Protein AF-A0A374W6K7-F1 (afdb_monomer_lite)

Sequence (90 aa):
MLGILLLAGCLGLGGCIHDDCEDCLKEGNVDIALTHYWHNKGNADNFAREINRVEFYIFDGEGLFYSRDLSPKTAFTNGYHYRLTLPGGD

Foldseek 3Di:
DDDDPPPPPPPDPDPDDPPPPPPDDQKDKDKDWDFDQPDDPPRDTCCLPPPQWDKDFDAAPVRHTDDIDTDPRDRADHRRIDMDIGGPHD

Structure (mmCIF, N/CA/C/O backbone):
data_AF-A0A374W6K7-F1
#
_entry.id   AF-A0A374W6K7-F1
#
loop_
_atom_site.group_PDB
_atom_site.id
_atom_site.type_symbol
_atom_site.label_atom_id
_atom_site.label_alt_id
_atom_site.label_comp_id
_atom_site.label_asym_id
_atom_site.label_entity_id
_atom_site.label_seq_id
_atom_site.pdbx_PDB_ins_code
_atom_site.Cartn_x
_atom_site.Cartn_y
_atom_site.Cartn_z
_atom_site.occupancy
_atom_site.B_iso_or_equiv
_atom_site.auth_seq_id
_atom_site.auth_comp_id
_atom_site.auth_asym_id
_atom_site.auth_atom_id
_atom_site.pdbx_PDB_model_num
ATOM 1 N N . MET A 1 1 ? 18.097 -40.211 41.424 1.00 35.94 1 MET A N 1
ATOM 2 C CA . MET A 1 1 ? 17.209 -40.727 40.362 1.00 35.94 1 MET A CA 1
ATOM 3 C C . MET A 1 1 ? 16.685 -39.512 39.612 1.00 35.94 1 MET A C 1
ATOM 5 O O . MET A 1 1 ? 16.070 -38.664 40.242 1.00 35.94 1 MET A O 1
ATOM 9 N N . LEU A 1 2 ? 17.090 -39.356 38.347 1.00 37.25 2 LEU A N 1
ATOM 10 C CA . LEU A 1 2 ? 16.761 -38.225 37.469 1.00 37.25 2 LEU A CA 1
ATOM 11 C C . LEU A 1 2 ? 15.237 -38.101 37.299 1.00 37.25 2 LEU A C 1
ATOM 13 O O . LEU A 1 2 ? 14.601 -39.055 36.859 1.00 37.25 2 LEU A O 1
ATOM 17 N N . GLY A 1 3 ? 14.671 -36.936 37.616 1.00 41.94 3 GLY A N 1
ATOM 18 C CA . GLY A 1 3 ? 13.303 -36.573 37.244 1.00 41.94 3 GLY A CA 1
ATOM 19 C C . GLY A 1 3 ? 13.324 -35.820 35.916 1.00 41.94 3 GLY A C 1
ATOM 20 O O . GLY A 1 3 ? 13.848 -34.712 35.847 1.00 41.94 3 GLY A O 1
ATOM 21 N N . ILE A 1 4 ? 12.807 -36.439 34.857 1.00 48.44 4 ILE A N 1
ATOM 22 C CA . ILE A 1 4 ? 12.694 -35.841 33.524 1.00 48.44 4 ILE A CA 1
ATOM 23 C C . ILE A 1 4 ? 11.507 -34.866 33.540 1.00 48.44 4 ILE A C 1
ATOM 25 O O . ILE A 1 4 ? 10.358 -35.291 33.626 1.00 48.44 4 ILE A O 1
ATOM 29 N N . LEU A 1 5 ? 11.784 -33.560 33.460 1.00 42.78 5 LEU A N 1
ATOM 30 C CA . LEU A 1 5 ? 10.791 -32.540 33.118 1.00 42.78 5 LEU A CA 1
ATOM 31 C C . LEU A 1 5 ? 10.460 -32.662 31.624 1.00 42.78 5 LEU A C 1
ATOM 33 O O . LEU A 1 5 ? 11.246 -32.260 30.768 1.00 42.78 5 LEU A O 1
ATOM 37 N N . LEU A 1 6 ? 9.289 -33.215 31.312 1.00 44.22 6 LEU A N 1
ATOM 38 C CA . LEU A 1 6 ? 8.671 -33.102 29.993 1.00 44.22 6 LEU A CA 1
ATOM 39 C C . LEU A 1 6 ? 8.100 -31.686 29.848 1.00 44.22 6 LEU A C 1
ATOM 41 O O . LEU A 1 6 ? 6.946 -31.424 30.177 1.00 44.22 6 LEU A O 1
ATOM 45 N N . LEU A 1 7 ? 8.933 -30.766 29.358 1.00 46.12 7 LEU A N 1
ATOM 46 C CA . LEU A 1 7 ? 8.481 -29.525 28.732 1.00 46.12 7 LEU A CA 1
ATOM 47 C C . LEU A 1 7 ? 7.756 -29.904 27.437 1.00 46.12 7 LEU A C 1
ATOM 49 O O . LEU A 1 7 ? 8.355 -29.977 26.365 1.00 46.12 7 LEU A O 1
ATOM 53 N N . ALA A 1 8 ? 6.461 -30.196 27.551 1.00 50.19 8 ALA A N 1
ATOM 54 C CA . ALA A 1 8 ? 5.566 -30.189 26.409 1.00 50.19 8 ALA A CA 1
ATOM 55 C C . ALA A 1 8 ? 5.476 -28.736 25.927 1.00 50.19 8 ALA A C 1
ATOM 57 O O . ALA A 1 8 ? 4.723 -27.925 26.461 1.00 50.19 8 ALA A O 1
ATOM 58 N N . GLY A 1 9 ? 6.330 -28.392 24.964 1.00 39.53 9 GLY A N 1
ATOM 59 C CA . GLY A 1 9 ? 6.230 -27.148 24.228 1.00 39.53 9 GLY A CA 1
ATOM 60 C C . GLY A 1 9 ? 4.882 -27.107 23.525 1.00 39.53 9 GLY A C 1
ATOM 61 O O . GLY A 1 9 ? 4.677 -27.815 22.540 1.00 39.53 9 GLY A O 1
ATOM 62 N N . CYS A 1 10 ? 3.980 -26.261 24.018 1.00 40.12 10 CYS A N 1
ATOM 63 C CA . CYS A 1 10 ? 2.818 -25.805 23.269 1.00 40.12 10 CYS A CA 1
ATOM 64 C C . CYS A 1 10 ? 3.296 -24.894 22.130 1.00 40.12 10 CYS A C 1
ATOM 66 O O . CYS A 1 10 ? 3.092 -23.686 22.140 1.00 40.12 10 CYS A O 1
ATOM 68 N N . LEU A 1 11 ? 3.922 -25.494 21.116 1.00 41.53 11 LEU A N 1
ATOM 69 C CA . LEU A 1 11 ? 3.879 -25.006 19.739 1.00 41.53 11 LEU A CA 1
ATOM 70 C C . LEU A 1 11 ? 2.478 -25.327 19.196 1.00 41.53 11 LEU A C 1
ATOM 72 O O . LEU A 1 11 ? 2.302 -26.160 18.312 1.00 41.53 11 LEU A O 1
ATOM 76 N N . GLY A 1 12 ? 1.462 -24.743 19.826 1.00 36.66 12 GLY A N 1
ATOM 77 C CA . GLY A 1 12 ? 0.072 -24.845 19.419 1.00 36.66 12 GLY A CA 1
ATOM 78 C C . GLY A 1 12 ? -0.324 -23.517 18.809 1.00 36.66 12 GLY A C 1
ATOM 79 O O . GLY A 1 12 ? -0.198 -22.487 19.461 1.00 36.66 12 GLY A O 1
ATOM 80 N N . LEU A 1 13 ? -0.764 -23.550 17.556 1.00 43.09 13 LEU A N 1
ATOM 81 C CA . LEU A 1 13 ? -1.478 -22.467 16.891 1.00 43.09 13 LEU A CA 1
ATOM 82 C C . LEU A 1 13 ? -2.575 -21.940 17.832 1.00 43.09 13 LEU A C 1
ATOM 84 O O . LEU A 1 13 ? -3.618 -22.574 17.981 1.00 43.09 13 LEU A O 1
ATOM 88 N N . GLY A 1 14 ? -2.308 -20.829 18.517 1.00 41.88 14 GLY A N 1
ATOM 89 C CA . GLY A 1 14 ? -3.250 -20.200 19.432 1.00 41.88 14 GLY A CA 1
ATOM 90 C C . GLY A 1 14 ? -4.335 -19.489 18.641 1.00 41.88 14 GLY A C 1
ATOM 91 O O . GLY A 1 14 ? -4.233 -18.292 18.397 1.00 41.88 14 GLY A O 1
ATOM 92 N N . GLY A 1 15 ? -5.357 -20.230 18.216 1.00 48.47 15 GLY A N 1
ATOM 93 C CA . GLY A 1 15 ? -6.658 -19.636 17.942 1.00 48.47 15 GLY A CA 1
ATOM 94 C C . GLY A 1 15 ? -7.203 -19.111 19.264 1.00 48.47 15 GLY A C 1
ATOM 95 O O . GLY A 1 15 ? -7.481 -19.893 20.171 1.00 48.47 15 GLY A O 1
ATOM 96 N N . CYS A 1 16 ? -7.290 -17.794 19.398 1.00 54.22 16 CYS A N 1
ATOM 97 C CA . CYS A 1 16 ? -7.920 -17.152 20.538 1.00 54.22 16 CYS A CA 1
ATOM 98 C C . CYS A 1 16 ? -9.422 -17.470 20.526 1.00 54.22 16 CYS A C 1
ATOM 100 O O . CYS A 1 16 ? -10.143 -17.091 19.605 1.00 54.22 16 CYS A O 1
ATOM 102 N N . ILE A 1 17 ? -9.893 -18.199 21.539 1.00 55.41 17 ILE A N 1
ATOM 103 C CA . ILE A 1 17 ? -11.323 -18.397 21.776 1.00 55.41 17 ILE A CA 1
ATOM 104 C C . ILE A 1 17 ? -11.833 -17.141 22.489 1.00 55.41 17 ILE A C 1
ATOM 106 O O . ILE A 1 17 ? -11.249 -16.706 23.477 1.00 55.41 17 ILE A O 1
ATOM 110 N N . HIS A 1 18 ? -12.919 -16.582 21.960 1.00 53.09 18 HIS A N 1
ATOM 111 C CA . HIS A 1 18 ? -13.568 -15.314 22.320 1.00 53.09 18 HIS A CA 1
ATOM 112 C C . HIS A 1 18 ? -13.853 -15.098 23.826 1.00 53.09 18 HIS A C 1
ATOM 114 O O . HIS A 1 18 ? -14.073 -13.964 24.242 1.00 53.09 18 HIS A O 1
ATOM 120 N N . ASP A 1 19 ? -13.803 -16.145 24.653 1.00 48.00 19 ASP A N 1
ATOM 121 C CA . ASP A 1 19 ? -14.254 -16.101 26.049 1.00 48.00 19 ASP A CA 1
ATOM 122 C C . ASP A 1 19 ? -13.142 -15.815 27.085 1.00 48.00 19 ASP A C 1
ATOM 124 O O . ASP A 1 19 ? -13.470 -15.469 28.216 1.00 48.00 19 ASP A O 1
ATOM 128 N N . ASP A 1 20 ? -11.854 -15.852 26.707 1.00 47.81 20 ASP A N 1
ATOM 129 C CA . ASP A 1 20 ? -10.712 -15.446 27.559 1.00 47.81 20 ASP A CA 1
ATOM 130 C C . ASP A 1 20 ? -9.942 -14.278 26.901 1.00 47.81 20 ASP A C 1
ATOM 132 O O . ASP A 1 20 ? -8.841 -14.405 26.361 1.00 47.81 20 ASP A O 1
ATOM 136 N N . CYS A 1 21 ? -10.569 -13.099 26.901 1.00 49.16 21 CYS A N 1
ATOM 137 C CA . CYS A 1 21 ? -10.120 -11.888 26.198 1.00 49.16 21 CYS A CA 1
ATOM 138 C C . CYS A 1 21 ? -8.865 -11.178 26.773 1.00 49.16 21 CYS A C 1
ATOM 140 O O . CYS A 1 21 ? -8.558 -10.071 26.326 1.00 49.16 21 CYS A O 1
ATOM 142 N N . GLU A 1 22 ? -8.128 -11.743 27.738 1.00 53.47 22 GLU A N 1
ATOM 143 C CA . GLU A 1 22 ? -6.901 -11.094 28.250 1.00 53.47 22 GLU A CA 1
ATOM 144 C C . GLU A 1 22 ? -5.643 -11.406 27.416 1.00 53.47 22 GLU A C 1
ATOM 146 O O . GLU A 1 22 ? -4.774 -10.539 27.301 1.00 53.47 22 GLU A O 1
ATOM 151 N N . ASP A 1 23 ? -5.587 -12.566 26.747 1.00 52.34 23 ASP A N 1
ATOM 152 C CA . ASP A 1 23 ? -4.390 -13.055 26.031 1.00 52.34 23 ASP A CA 1
ATOM 153 C C . ASP A 1 23 ? -4.482 -12.974 24.492 1.00 52.34 23 ASP A C 1
ATOM 155 O O . ASP A 1 23 ? -3.593 -13.435 23.769 1.00 52.34 23 ASP A O 1
ATOM 159 N N . CYS A 1 24 ? -5.545 -12.374 23.949 1.00 60.91 24 CYS A N 1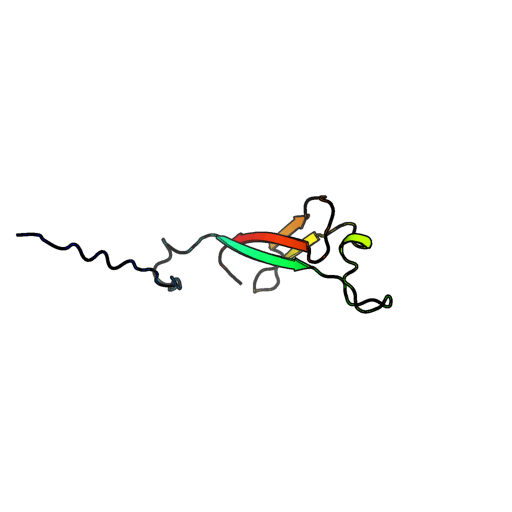
ATOM 160 C CA . CYS A 1 24 ? -5.667 -12.175 22.506 1.00 60.91 24 CYS A CA 1
ATOM 161 C C . CYS A 1 24 ? -4.676 -11.105 22.027 1.00 60.91 24 CYS A C 1
ATOM 163 O O . CYS A 1 24 ? -4.563 -10.034 22.631 1.00 60.91 24 CYS A O 1
ATOM 165 N N . LEU A 1 25 ? -3.977 -11.367 20.915 1.00 59.97 25 LEU A N 1
ATOM 166 C CA . LEU A 1 25 ? -3.151 -10.356 20.255 1.00 59.97 25 LEU A CA 1
ATOM 167 C C . LEU A 1 25 ? -4.019 -9.128 19.960 1.00 59.97 25 LEU A C 1
ATOM 169 O O . LEU A 1 25 ? -4.934 -9.184 19.142 1.00 59.97 25 LEU A O 1
ATOM 173 N N . LYS A 1 26 ? -3.732 -8.020 20.652 1.00 74.94 26 LYS A N 1
ATOM 174 C CA . LYS A 1 26 ? -4.463 -6.755 20.483 1.00 74.94 26 LYS A CA 1
ATOM 175 C C . LYS A 1 26 ? -4.277 -6.178 19.087 1.00 74.94 26 LYS A C 1
ATOM 177 O O . LYS A 1 26 ? -5.141 -5.439 18.631 1.00 74.94 26 LYS A O 1
ATOM 182 N N . GLU A 1 27 ? -3.172 -6.534 18.434 1.00 8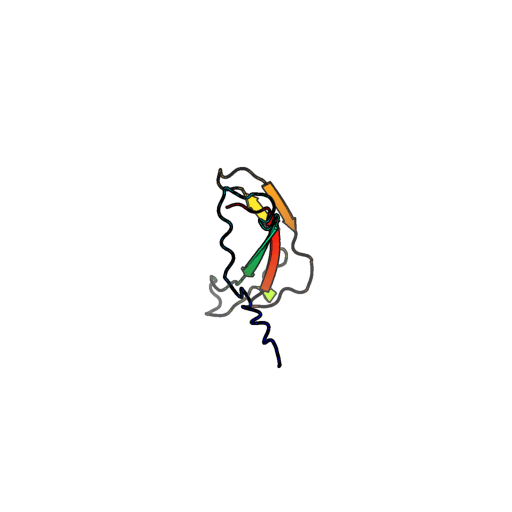4.81 27 GLU A N 1
ATOM 183 C CA . GLU A 1 27 ? -2.811 -6.118 17.087 1.00 84.81 27 GLU A CA 1
ATOM 184 C C . GLU A 1 27 ? -2.243 -7.296 16.281 1.00 84.81 27 GLU A C 1
ATOM 186 O O . GLU A 1 27 ? -1.548 -8.163 16.818 1.00 84.81 27 GLU A O 1
ATOM 191 N N . GLY A 1 28 ? -2.518 -7.305 14.980 1.00 86.25 28 GLY A N 1
ATOM 192 C CA . GLY A 1 28 ? -1.988 -8.233 13.990 1.00 86.25 28 GLY A CA 1
ATOM 193 C C . GLY A 1 28 ? -1.306 -7.495 12.839 1.00 86.25 28 GLY A C 1
ATOM 194 O O . GLY A 1 28 ? -1.531 -6.306 12.617 1.00 86.25 28 GLY A O 1
ATOM 195 N N . ASN A 1 29 ? -0.455 -8.208 12.099 1.00 90.44 29 ASN A N 1
ATOM 196 C CA . ASN A 1 29 ? 0.210 -7.666 10.917 1.00 90.44 29 ASN A CA 1
ATOM 197 C C . ASN A 1 29 ? -0.462 -8.173 9.643 1.00 90.44 29 ASN A C 1
ATOM 199 O O . ASN A 1 29 ? -0.608 -9.381 9.458 1.00 90.44 29 ASN A O 1
ATOM 203 N N . VAL A 1 30 ? -0.784 -7.253 8.740 1.00 90.75 30 VAL A N 1
ATOM 204 C CA . VAL A 1 30 ? -1.233 -7.544 7.380 1.00 90.75 30 VAL A CA 1
ATOM 205 C C . VAL A 1 30 ? -0.091 -7.208 6.428 1.00 90.75 30 VAL A C 1
ATOM 207 O O . VAL A 1 30 ? 0.279 -6.044 6.269 1.00 90.75 30 VAL A O 1
ATOM 210 N N . ASP A 1 31 ? 0.482 -8.239 5.807 1.00 92.81 31 ASP A N 1
ATOM 211 C CA . ASP A 1 31 ? 1.499 -8.093 4.767 1.00 92.81 31 ASP A CA 1
ATOM 212 C C . ASP A 1 31 ? 0.819 -8.000 3.392 1.00 92.81 31 ASP A C 1
ATOM 214 O O . ASP A 1 31 ? 0.255 -8.968 2.881 1.00 92.81 31 ASP A O 1
ATOM 218 N N . ILE A 1 32 ? 0.881 -6.820 2.781 1.00 93.88 32 ILE A N 1
ATOM 219 C CA . ILE A 1 32 ? 0.253 -6.500 1.499 1.00 93.88 32 ILE A CA 1
ATOM 220 C C . ILE A 1 32 ? 1.315 -6.528 0.406 1.00 93.88 32 ILE A C 1
ATOM 222 O O . ILE A 1 32 ? 2.292 -5.783 0.467 1.00 93.88 32 ILE A O 1
ATOM 226 N N . ALA A 1 33 ? 1.105 -7.354 -0.618 1.00 93.88 33 ALA A N 1
ATOM 227 C CA . ALA A 1 33 ? 1.914 -7.357 -1.831 1.00 93.88 33 ALA A CA 1
ATOM 228 C C . ALA A 1 33 ? 1.196 -6.581 -2.941 1.00 93.88 33 ALA A C 1
ATOM 230 O O . ALA A 1 33 ? 0.051 -6.886 -3.279 1.00 93.88 33 ALA A O 1
ATOM 231 N N . LEU A 1 34 ? 1.871 -5.598 -3.531 1.00 94.06 34 LEU A N 1
ATOM 232 C CA . LEU A 1 34 ? 1.356 -4.802 -4.638 1.00 94.06 34 LEU A CA 1
ATOM 233 C C . LEU A 1 34 ? 2.141 -5.095 -5.916 1.00 94.06 34 LEU A C 1
ATOM 235 O O . LEU A 1 34 ? 3.372 -5.128 -5.927 1.00 94.06 34 LEU A O 1
ATOM 239 N N . THR A 1 35 ? 1.403 -5.288 -7.007 1.00 95.31 35 THR A N 1
ATOM 240 C CA . THR A 1 35 ? 1.951 -5.492 -8.351 1.00 95.31 35 THR A CA 1
ATOM 241 C C . THR A 1 35 ? 1.123 -4.718 -9.370 1.00 95.31 35 THR A C 1
ATOM 243 O O . THR A 1 35 ? -0.054 -4.434 -9.144 1.00 95.31 35 THR A O 1
ATOM 246 N N . HIS A 1 36 ? 1.725 -4.376 -10.5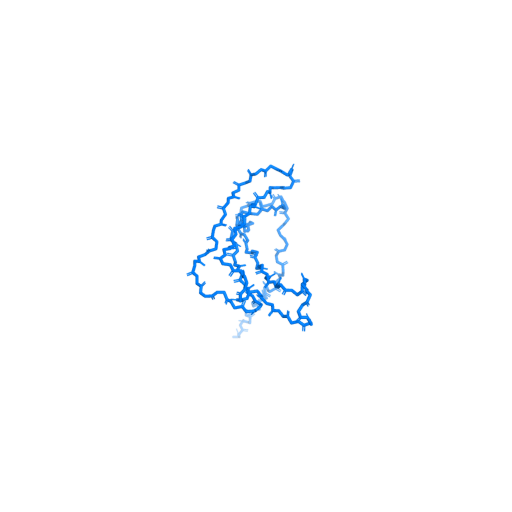04 1.00 95.19 36 HIS A N 1
ATOM 247 C CA . HIS A 1 36 ? 1.056 -3.703 -11.610 1.00 95.19 36 HIS A CA 1
ATOM 248 C C . HIS A 1 36 ? 1.323 -4.464 -12.913 1.00 95.19 36 HIS A C 1
ATOM 250 O O . HIS A 1 36 ? 2.183 -4.076 -13.699 1.00 95.19 36 HIS A O 1
ATOM 256 N N . TYR A 1 37 ? 0.582 -5.561 -13.115 1.00 95.81 37 TYR A N 1
ATOM 257 C CA . TYR A 1 37 ? 0.601 -6.381 -14.341 1.00 95.81 37 TYR A CA 1
ATOM 258 C C . TYR A 1 37 ? -0.528 -6.040 -15.322 1.00 95.81 37 TYR A C 1
ATOM 260 O O . TYR A 1 37 ? -0.468 -6.393 -16.499 1.00 95.81 37 TYR A O 1
ATOM 268 N N . TRP A 1 38 ? -1.593 -5.385 -14.849 1.00 94.38 38 TRP A N 1
ATOM 269 C CA . TRP A 1 38 ? -2.770 -5.096 -15.666 1.00 94.38 38 TRP A CA 1
ATOM 270 C C . TRP A 1 38 ? -2.583 -3.814 -16.484 1.00 94.38 38 TRP A C 1
ATOM 272 O O . TRP A 1 38 ? -3.113 -2.754 -16.162 1.00 94.38 38 TRP A O 1
ATOM 282 N N . HIS A 1 39 ? -1.798 -3.913 -17.553 1.00 93.12 39 HIS A N 1
ATOM 283 C CA . HIS A 1 39 ? -1.542 -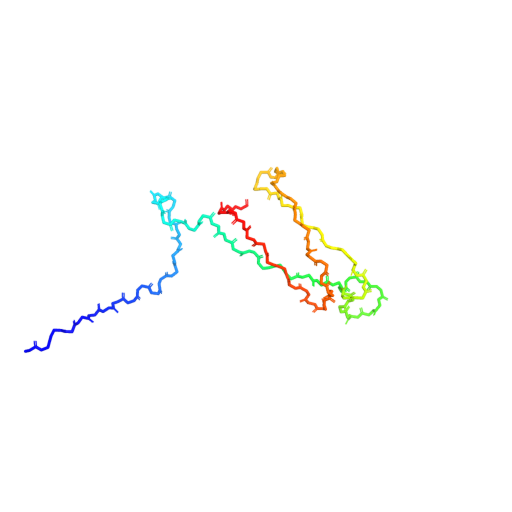2.827 -18.498 1.00 93.12 39 HIS A CA 1
ATOM 284 C C . HIS A 1 39 ? -1.236 -3.385 -19.901 1.00 93.12 39 HIS A C 1
ATOM 286 O O . HIS A 1 39 ? -1.085 -4.584 -20.114 1.00 93.12 39 HIS A O 1
ATOM 292 N N . ASN A 1 40 ? -1.094 -2.509 -20.896 1.00 94.31 40 ASN A N 1
ATOM 293 C CA . ASN A 1 40 ? -0.907 -2.879 -22.307 1.00 94.31 40 ASN A CA 1
ATOM 294 C C . ASN A 1 40 ? 0.569 -3.007 -22.753 1.00 94.31 40 ASN A C 1
ATOM 296 O O . ASN A 1 40 ? 0.873 -2.850 -23.932 1.00 94.31 40 ASN A O 1
ATOM 300 N N . LYS A 1 41 ? 1.499 -3.276 -21.827 1.00 92.50 41 LYS A N 1
ATOM 301 C CA . LYS A 1 41 ? 2.966 -3.255 -22.069 1.00 92.50 41 LYS A CA 1
ATOM 302 C C . LYS A 1 41 ? 3.606 -4.643 -21.940 1.00 92.50 41 LYS A C 1
ATOM 304 O O . LYS A 1 41 ? 4.769 -4.761 -21.566 1.00 92.50 41 LYS A O 1
ATOM 309 N N . GLY A 1 42 ? 2.830 -5.684 -22.238 1.00 93.06 42 GLY A N 1
ATOM 310 C CA . GLY A 1 42 ? 3.227 -7.083 -22.068 1.00 93.06 42 GLY A CA 1
ATOM 311 C C . GLY A 1 42 ? 2.999 -7.608 -20.648 1.00 93.06 42 GLY A C 1
ATOM 312 O O . GLY A 1 42 ? 2.424 -6.922 -19.810 1.00 93.06 42 GLY A O 1
ATOM 313 N N . ASN A 1 43 ? 3.447 -8.841 -20.399 1.00 94.31 43 ASN A N 1
ATOM 314 C CA . ASN A 1 43 ? 3.280 -9.537 -19.122 1.00 94.31 43 ASN A CA 1
ATOM 315 C C . ASN A 1 43 ? 4.477 -9.280 -18.189 1.00 94.31 43 ASN A C 1
ATOM 317 O O . ASN A 1 43 ? 5.365 -10.123 -18.068 1.00 94.31 43 ASN A O 1
ATOM 321 N N . ALA A 1 44 ? 4.542 -8.092 -17.593 1.00 94.25 44 ALA A N 1
ATOM 322 C CA . ALA A 1 44 ? 5.611 -7.709 -16.673 1.00 94.25 44 ALA A CA 1
ATOM 323 C C . ALA A 1 44 ? 5.066 -6.808 -15.566 1.00 94.25 44 ALA A C 1
ATOM 325 O O . ALA A 1 44 ? 4.198 -5.992 -15.832 1.00 94.25 44 ALA A O 1
ATOM 326 N N . ASP A 1 45 ? 5.614 -6.903 -14.355 1.00 95.00 45 ASP A N 1
ATOM 327 C CA . ASP A 1 45 ? 5.294 -5.948 -13.293 1.00 95.00 45 ASP A CA 1
ATOM 328 C C . ASP A 1 45 ? 5.923 -4.582 -13.608 1.00 95.00 45 ASP A C 1
ATOM 330 O O . ASP A 1 45 ? 7.148 -4.468 -13.731 1.00 95.00 45 ASP A O 1
ATOM 334 N N . ASN A 1 46 ? 5.101 -3.541 -13.735 1.00 94.62 46 ASN A N 1
ATOM 335 C CA . ASN A 1 46 ? 5.564 -2.162 -13.908 1.00 94.62 46 ASN A CA 1
ATOM 336 C C . ASN A 1 46 ? 5.356 -1.290 -12.662 1.00 94.62 46 ASN A C 1
ATOM 338 O O . ASN A 1 46 ? 5.442 -0.063 -12.762 1.00 94.62 46 ASN A O 1
ATOM 342 N N . PHE A 1 47 ? 5.116 -1.887 -11.490 1.00 94.00 47 PHE A N 1
ATOM 343 C CA . PHE A 1 47 ? 4.819 -1.146 -10.265 1.00 94.00 47 PHE A CA 1
ATOM 344 C C . PHE A 1 47 ? 5.919 -0.134 -9.920 1.00 94.00 47 PHE A C 1
ATOM 346 O O . PHE A 1 47 ? 5.641 1.057 -9.793 1.00 94.00 47 PHE A O 1
ATOM 353 N N . ALA A 1 48 ? 7.185 -0.565 -9.899 1.00 92.50 48 ALA A N 1
ATOM 354 C CA . ALA A 1 48 ? 8.331 0.294 -9.580 1.00 92.50 48 ALA A CA 1
ATOM 355 C C . ALA A 1 48 ? 8.518 1.491 -10.526 1.00 92.50 48 ALA A C 1
ATOM 357 O O . ALA A 1 48 ? 9.175 2.470 -10.178 1.00 92.50 48 ALA A O 1
ATOM 358 N N . ARG A 1 49 ? 8.012 1.387 -11.760 1.00 92.19 49 ARG A N 1
ATOM 359 C CA . ARG A 1 49 ? 8.259 2.367 -12.827 1.00 92.19 49 ARG A CA 1
ATOM 360 C C . ARG A 1 49 ? 7.154 3.401 -12.949 1.00 92.19 49 ARG A C 1
ATOM 362 O O . ARG A 1 49 ? 7.414 4.499 -13.431 1.00 92.19 49 ARG A O 1
ATOM 369 N N . GLU A 1 50 ? 5.930 3.029 -12.596 1.00 92.69 50 GLU A N 1
ATOM 370 C CA . GLU A 1 50 ? 4.737 3.821 -12.910 1.00 92.69 50 GLU A CA 1
ATOM 371 C C . GLU A 1 50 ? 4.010 4.321 -11.665 1.00 92.69 50 GLU A C 1
ATOM 373 O O . GLU A 1 50 ? 3.279 5.310 -11.737 1.00 92.69 50 GLU A O 1
ATOM 378 N N . ILE A 1 51 ? 4.235 3.685 -10.515 1.00 92.25 51 ILE A N 1
ATOM 379 C CA . ILE A 1 51 ? 3.612 4.081 -9.259 1.00 92.25 51 ILE A CA 1
ATOM 380 C C . ILE A 1 51 ? 4.526 5.049 -8.519 1.00 92.25 51 ILE A C 1
ATOM 382 O O . ILE A 1 51 ? 5.686 4.762 -8.240 1.00 92.25 51 ILE A O 1
ATOM 386 N N . ASN A 1 52 ? 3.976 6.214 -8.180 1.00 91.50 52 ASN A N 1
ATOM 387 C CA . ASN A 1 52 ? 4.702 7.286 -7.493 1.00 91.50 52 ASN A CA 1
ATOM 388 C C . ASN A 1 52 ? 4.208 7.525 -6.059 1.00 91.50 52 ASN A C 1
ATOM 390 O O . ASN A 1 52 ? 4.829 8.282 -5.310 1.00 91.50 52 ASN A O 1
ATOM 394 N N . ARG A 1 53 ? 3.076 6.918 -5.682 1.00 93.00 53 ARG A N 1
ATOM 395 C CA . ARG A 1 53 ? 2.435 7.053 -4.371 1.00 93.00 53 ARG A CA 1
ATOM 396 C C . ARG A 1 53 ? 1.503 5.871 -4.127 1.00 93.00 53 ARG A C 1
ATOM 398 O O . ARG A 1 53 ? 0.793 5.465 -5.042 1.00 93.00 53 ARG A O 1
ATOM 405 N N . VAL A 1 54 ? 1.484 5.386 -2.889 1.00 93.94 54 VAL A N 1
ATOM 406 C CA . VAL A 1 54 ? 0.551 4.364 -2.408 1.00 93.94 54 VAL A CA 1
ATOM 407 C C . VAL A 1 54 ? -0.070 4.872 -1.115 1.00 93.94 54 VAL A C 1
ATOM 409 O O . VAL A 1 54 ? 0.650 5.264 -0.197 1.00 93.94 54 VAL A O 1
ATOM 412 N N . GLU A 1 55 ? -1.396 4.878 -1.060 1.00 95.50 55 GLU A N 1
ATOM 413 C CA . GLU A 1 55 ? -2.168 5.196 0.138 1.00 95.50 55 GLU A CA 1
ATOM 414 C C . GLU A 1 55 ? -3.122 4.055 0.432 1.00 95.50 55 GLU A C 1
ATOM 416 O O . GLU A 1 55 ? -3.849 3.603 -0.454 1.00 95.50 55 GLU A O 1
ATOM 421 N N . PHE A 1 56 ? -3.116 3.614 1.680 1.00 95.25 56 PHE A N 1
ATOM 422 C CA . PHE A 1 56 ? -4.027 2.608 2.185 1.00 95.25 56 PHE A CA 1
ATOM 423 C C . PHE A 1 56 ? -5.145 3.310 2.946 1.00 95.25 56 PHE A C 1
ATOM 425 O O . PHE A 1 56 ? -4.891 4.131 3.828 1.00 95.25 56 PHE A O 1
ATOM 432 N N . TYR A 1 57 ? -6.383 2.990 2.589 1.00 96.69 57 TYR A N 1
ATOM 433 C CA . TYR A 1 57 ? -7.576 3.388 3.324 1.00 96.69 57 TYR A CA 1
ATOM 434 C C . TYR A 1 57 ? -8.153 2.123 3.940 1.00 96.69 57 TYR A C 1
ATOM 436 O O . TYR A 1 57 ? -8.497 1.190 3.216 1.00 96.69 57 TYR A O 1
ATOM 444 N N . ILE A 1 58 ? -8.192 2.087 5.264 1.00 95.88 58 ILE A N 1
ATOM 445 C CA . ILE A 1 58 ? -8.613 0.933 6.042 1.00 95.88 58 ILE A CA 1
ATOM 446 C C . ILE A 1 58 ? -10.049 1.178 6.490 1.00 95.88 58 ILE A C 1
ATOM 448 O O . ILE A 1 58 ? -10.374 2.256 6.997 1.00 95.88 58 ILE A O 1
ATOM 452 N N . PHE A 1 59 ? -10.888 0.172 6.284 1.00 95.44 59 PHE A N 1
ATOM 453 C CA . PHE A 1 59 ? -12.280 0.136 6.707 1.00 95.44 59 PHE A CA 1
ATOM 454 C C . PHE A 1 59 ? -12.469 -1.085 7.600 1.00 95.44 59 PHE A C 1
ATOM 456 O O . PHE A 1 59 ? -11.773 -2.078 7.398 1.00 95.44 59 PHE A O 1
ATOM 463 N N . ASP A 1 60 ? -13.361 -0.994 8.577 1.00 93.75 60 ASP A N 1
ATOM 464 C CA . ASP A 1 60 ? -13.731 -2.141 9.408 1.00 93.75 60 ASP A CA 1
ATOM 465 C C . ASP A 1 60 ? -14.718 -3.079 8.688 1.00 93.75 60 ASP A C 1
ATOM 467 O O . ASP A 1 60 ? -15.194 -2.787 7.584 1.00 93.75 60 ASP A O 1
ATOM 471 N N . GLY A 1 61 ? -15.056 -4.202 9.327 1.00 89.94 61 GLY A N 1
ATOM 472 C CA . GLY A 1 61 ? -16.042 -5.162 8.832 1.00 89.94 61 GLY A CA 1
ATOM 473 C C . GLY A 1 61 ? -17.458 -4.611 8.596 1.00 89.94 61 GLY A C 1
ATOM 474 O O . GLY A 1 61 ? -18.240 -5.248 7.889 1.00 89.94 61 GLY A O 1
ATOM 475 N N . GLU A 1 62 ? -17.804 -3.428 9.118 1.00 95.88 62 GLU A N 1
ATOM 476 C CA . GLU A 1 62 ? -19.066 -2.732 8.815 1.00 95.88 62 GLU A CA 1
ATOM 477 C C . GLU A 1 62 ? -18.934 -1.763 7.623 1.00 95.88 62 GLU A C 1
ATOM 479 O O . GLU A 1 62 ? -19.916 -1.159 7.180 1.00 95.88 62 GLU A O 1
ATOM 484 N N . GLY A 1 63 ? -17.729 -1.628 7.065 1.00 95.06 63 GLY A N 1
ATOM 485 C CA . GLY A 1 63 ? -17.408 -0.719 5.972 1.00 95.06 63 GLY A CA 1
ATOM 486 C C . GLY A 1 63 ? -17.218 0.732 6.418 1.00 95.06 63 GLY A C 1
ATOM 487 O O . GLY A 1 63 ? -17.215 1.633 5.572 1.00 95.06 63 GLY A O 1
ATOM 488 N N . LEU A 1 64 ? -17.069 0.991 7.719 1.00 96.56 64 LEU A N 1
ATOM 489 C CA . LEU A 1 64 ? -16.788 2.323 8.240 1.00 96.56 64 LEU A CA 1
ATOM 490 C C . LEU A 1 64 ? -15.295 2.620 8.139 1.00 96.56 64 LEU A C 1
ATOM 492 O O . LEU A 1 64 ? -14.439 1.757 8.309 1.00 96.56 64 LEU A O 1
ATOM 496 N N . PHE A 1 65 ? -14.967 3.875 7.839 1.00 96.25 65 PHE A N 1
ATOM 497 C CA . PHE A 1 65 ? -13.577 4.304 7.736 1.00 96.25 65 PHE A CA 1
ATOM 498 C C . PHE A 1 65 ? -12.882 4.221 9.100 1.00 96.25 65 PHE A C 1
ATOM 500 O O . PHE A 1 65 ? -13.292 4.891 10.047 1.00 96.25 65 PHE A O 1
ATOM 507 N N . TYR A 1 66 ? -11.787 3.466 9.158 1.00 94.12 66 TYR A N 1
ATOM 508 C CA . TYR A 1 66 ? -10.967 3.306 10.352 1.00 94.12 66 TYR A CA 1
ATOM 509 C C . TYR A 1 66 ? -9.762 4.250 10.329 1.00 94.12 66 TYR A C 1
ATOM 511 O O . TYR A 1 66 ? -9.583 5.084 11.219 1.00 94.12 66 TYR A O 1
ATOM 519 N N . SER A 1 67 ? -8.918 4.145 9.300 1.00 95.69 67 SER A N 1
ATOM 520 C CA . SER A 1 67 ? -7.696 4.943 9.211 1.00 95.69 67 SER A CA 1
ATOM 521 C C . SER A 1 67 ? -7.169 5.066 7.784 1.00 95.69 67 SER A C 1
A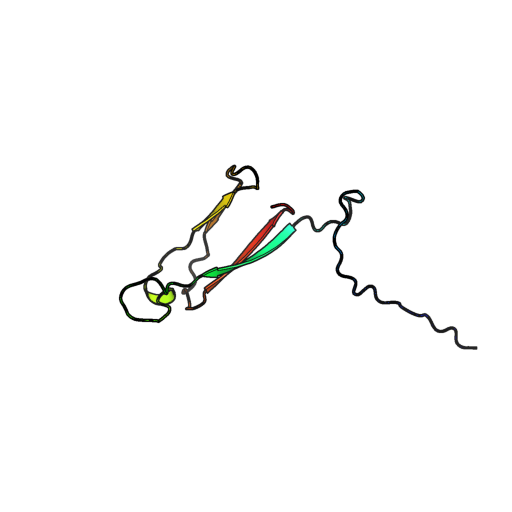TOM 523 O O . SER A 1 67 ? -7.592 4.374 6.857 1.00 95.69 67 SER A O 1
ATOM 525 N N . ARG A 1 68 ? -6.235 6.002 7.599 1.00 96.25 68 ARG A N 1
ATOM 526 C CA . ARG A 1 68 ? -5.482 6.183 6.358 1.00 96.25 68 ARG A CA 1
ATOM 527 C C . ARG A 1 68 ? -4.006 6.068 6.680 1.00 96.25 68 ARG A C 1
ATOM 529 O O . ARG A 1 68 ? -3.527 6.805 7.541 1.00 96.25 68 ARG A O 1
ATOM 536 N N . ASP A 1 69 ? -3.294 5.265 5.905 1.00 94.81 69 ASP A N 1
ATOM 537 C CA . ASP A 1 69 ? -1.853 5.131 6.012 1.00 94.81 69 ASP A CA 1
ATOM 538 C C . ASP A 1 69 ? -1.152 5.453 4.688 1.00 94.81 69 ASP A C 1
ATOM 540 O O . ASP A 1 69 ? -1.570 5.028 3.607 1.00 94.81 69 ASP A O 1
ATOM 544 N N . LEU A 1 70 ? -0.100 6.266 4.769 1.00 93.81 70 LEU A N 1
ATOM 545 C CA . LEU A 1 70 ? 0.684 6.676 3.609 1.00 93.81 70 LEU A CA 1
ATOM 546 C C . LEU A 1 70 ? 1.971 5.864 3.601 1.00 93.81 70 LEU A C 1
ATOM 548 O O . LEU A 1 70 ? 2.845 6.086 4.438 1.00 93.81 70 LEU A O 1
ATOM 552 N N . SER A 1 71 ? 2.109 4.998 2.597 1.00 90.81 71 SER A N 1
ATOM 553 C CA . SER A 1 71 ? 3.351 4.267 2.368 1.00 90.81 71 SER A CA 1
ATOM 554 C C . SER A 1 71 ? 4.527 5.252 2.326 1.00 90.81 71 SER A C 1
ATOM 556 O O . SER A 1 71 ? 4.476 6.227 1.561 1.00 90.81 71 SER A O 1
ATOM 558 N N . PRO A 1 72 ? 5.607 5.020 3.096 1.00 85.12 72 PRO A N 1
ATOM 559 C CA . PRO A 1 72 ? 6.764 5.891 3.086 1.00 85.12 72 PRO A CA 1
ATOM 560 C C . PRO A 1 72 ? 7.327 5.950 1.670 1.00 85.12 72 PRO A C 1
ATOM 562 O O . PRO A 1 72 ? 7.320 4.965 0.929 1.00 85.12 72 PRO A O 1
ATOM 565 N N . LYS A 1 73 ? 7.820 7.129 1.290 1.00 65.19 73 LYS A N 1
ATOM 566 C CA . LYS A 1 73 ? 8.407 7.371 -0.028 1.00 65.19 73 LYS A CA 1
ATOM 567 C C . LYS A 1 73 ? 9.808 6.753 -0.102 1.00 65.19 73 LYS A C 1
ATOM 569 O O . LYS A 1 73 ? 10.808 7.464 -0.155 1.00 65.19 73 LYS A O 1
ATOM 574 N N . THR A 1 74 ? 9.888 5.429 -0.055 1.00 67.38 74 THR A N 1
ATOM 575 C CA . THR A 1 74 ? 11.048 4.665 -0.517 1.00 67.38 74 THR A CA 1
ATOM 576 C C . THR A 1 74 ? 10.936 4.444 -2.026 1.00 67.38 74 THR A C 1
ATOM 578 O O . THR A 1 74 ? 9.888 4.680 -2.628 1.00 67.38 74 THR A O 1
ATOM 581 N N . ALA A 1 75 ? 12.031 4.045 -2.676 1.00 72.88 75 ALA A N 1
ATOM 582 C CA . ALA A 1 75 ? 11.955 3.614 -4.067 1.00 72.88 75 ALA A CA 1
ATOM 583 C C . ALA A 1 75 ? 11.072 2.359 -4.141 1.00 72.88 75 ALA A C 1
ATOM 585 O O . ALA A 1 75 ? 11.427 1.329 -3.567 1.00 72.88 75 ALA A O 1
ATOM 586 N N . PHE A 1 76 ? 9.923 2.453 -4.813 1.00 89.06 76 PHE A N 1
ATOM 587 C CA . PHE A 1 76 ? 9.077 1.291 -5.060 1.00 89.06 76 PHE A CA 1
ATOM 588 C C . PHE A 1 76 ? 9.848 0.258 -5.887 1.00 89.06 76 PHE A C 1
ATOM 590 O O . PHE A 1 76 ? 10.555 0.601 -6.836 1.00 89.06 76 PHE A O 1
ATOM 597 N N . THR A 1 77 ? 9.708 -1.011 -5.521 1.00 91.12 77 THR A N 1
ATOM 598 C CA . THR A 1 77 ? 10.259 -2.155 -6.253 1.00 91.12 77 THR A CA 1
ATOM 599 C C . THR A 1 77 ? 9.124 -2.970 -6.855 1.00 91.12 77 THR A C 1
ATOM 601 O O . THR A 1 77 ? 7.981 -2.879 -6.414 1.00 91.12 77 THR A O 1
ATOM 604 N N . ASN A 1 78 ? 9.426 -3.781 -7.865 1.00 89.88 78 ASN A N 1
ATOM 605 C CA . ASN A 1 78 ? 8.471 -4.780 -8.336 1.00 89.88 78 ASN A CA 1
ATOM 606 C C . ASN A 1 78 ? 8.253 -5.822 -7.232 1.00 89.88 78 ASN A C 1
ATOM 608 O O . ASN A 1 78 ? 9.204 -6.167 -6.526 1.00 89.88 78 ASN A O 1
ATOM 612 N N . GLY A 1 79 ? 7.011 -6.278 -7.067 1.00 85.81 79 GLY A N 1
ATOM 613 C CA . GLY A 1 79 ? 6.599 -7.041 -5.886 1.00 85.81 79 GLY A CA 1
ATOM 614 C C . GLY A 1 79 ? 6.753 -6.237 -4.594 1.00 85.81 79 GLY A C 1
ATOM 615 O O . GLY A 1 79 ? 7.347 -6.720 -3.634 1.00 85.81 79 GLY A O 1
ATOM 616 N N . TYR A 1 80 ? 6.300 -4.981 -4.583 1.00 91.94 80 TYR A N 1
ATOM 617 C CA . TYR A 1 80 ? 6.394 -4.129 -3.400 1.00 91.94 80 TYR A CA 1
ATOM 618 C C . TYR A 1 80 ? 5.591 -4.731 -2.244 1.00 91.94 80 TYR A C 1
ATOM 620 O O . TYR A 1 80 ? 4.419 -5.064 -2.414 1.00 91.94 80 TYR A O 1
ATOM 628 N N . HIS A 1 81 ? 6.214 -4.834 -1.070 1.00 92.44 81 HIS A N 1
ATOM 629 C CA . HIS A 1 81 ? 5.554 -5.286 0.149 1.00 92.44 81 HIS A CA 1
ATOM 630 C C . HIS A 1 81 ? 5.386 -4.136 1.131 1.00 92.44 81 HIS A C 1
ATOM 632 O O . HIS A 1 81 ? 6.312 -3.357 1.363 1.00 92.44 81 HIS A O 1
ATOM 638 N N . TYR A 1 82 ? 4.210 -4.083 1.741 1.00 92.81 82 TYR A N 1
ATOM 639 C CA . TYR A 1 82 ? 3.887 -3.142 2.793 1.00 92.81 82 TYR A CA 1
ATOM 640 C C . TYR A 1 82 ? 3.252 -3.862 3.972 1.00 92.81 82 TYR A C 1
ATOM 642 O O . TYR A 1 82 ? 2.374 -4.699 3.780 1.00 92.81 82 TYR A O 1
ATOM 650 N N . ARG A 1 83 ? 3.697 -3.539 5.185 1.00 93.44 83 ARG A N 1
ATOM 651 C CA . ARG A 1 83 ? 3.164 -4.129 6.410 1.00 93.44 83 ARG A CA 1
ATOM 652 C C . ARG A 1 83 ? 2.327 -3.100 7.146 1.00 93.44 83 ARG A C 1
ATOM 654 O O . ARG A 1 83 ? 2.857 -2.073 7.558 1.00 93.44 83 ARG A O 1
ATOM 661 N N . LEU A 1 84 ? 1.055 -3.421 7.344 1.00 93.12 84 LEU A N 1
ATOM 662 C CA . LEU A 1 84 ? 0.169 -2.703 8.252 1.00 93.12 84 LEU A CA 1
ATOM 663 C C . LEU A 1 84 ? 0.083 -3.456 9.574 1.00 93.12 84 LEU A C 1
ATOM 665 O O . LEU A 1 84 ? -0.048 -4.677 9.575 1.00 93.12 84 LEU A O 1
ATOM 669 N N . THR A 1 85 ? 0.117 -2.729 10.685 1.00 92.75 85 THR A N 1
ATOM 670 C CA . THR A 1 85 ? -0.234 -3.259 12.005 1.00 92.75 85 THR A CA 1
ATOM 671 C C . THR A 1 85 ? -1.608 -2.711 12.366 1.00 92.75 85 THR A C 1
ATOM 673 O O . THR A 1 85 ? -1.797 -1.495 12.383 1.00 92.75 85 THR A O 1
ATOM 676 N N . LEU A 1 86 ? -2.577 -3.599 12.576 1.00 91.56 86 LEU A N 1
ATOM 677 C CA . LEU A 1 86 ? -3.981 -3.262 12.812 1.00 91.56 86 LEU A CA 1
ATOM 678 C C . LEU A 1 86 ? -4.474 -3.940 14.088 1.00 91.56 86 LEU A C 1
ATOM 680 O O . LEU A 1 86 ? -3.955 -5.004 14.423 1.00 91.56 86 LEU A O 1
ATOM 684 N N . PRO A 1 87 ? -5.477 -3.383 14.785 1.00 88.06 87 PRO A N 1
ATOM 685 C CA . PRO A 1 87 ? -6.128 -4.081 15.883 1.00 88.06 87 PRO A CA 1
ATOM 686 C C . PRO A 1 87 ? -6.720 -5.426 15.448 1.00 88.06 87 PRO A C 1
ATOM 688 O O . PRO A 1 87 ? -7.013 -5.629 14.272 1.00 88.06 87 PRO A O 1
ATOM 691 N N . GLY A 1 88 ? -6.927 -6.331 16.404 1.00 82.06 88 GLY A N 1
ATOM 692 C CA . GLY A 1 88 ? -7.669 -7.565 16.150 1.00 82.06 88 GLY A CA 1
ATOM 693 C C . GLY A 1 88 ? -9.097 -7.279 15.667 1.00 82.06 88 GLY A C 1
ATOM 694 O O . GLY A 1 88 ? -9.809 -6.483 16.280 1.00 82.06 88 GLY A O 1
ATOM 695 N N . GLY A 1 89 ? -9.502 -7.934 14.582 1.00 81.56 89 GLY A N 1
ATOM 696 C CA . GLY A 1 89 ? -10.790 -7.746 13.918 1.00 81.56 89 GLY A CA 1
ATOM 697 C C . GLY A 1 89 ? -10.710 -8.124 12.439 1.00 81.56 89 GLY A C 1
ATOM 698 O O . GLY A 1 89 ? -9.632 -8.483 11.960 1.00 81.56 89 GLY A O 1
ATOM 699 N N . ASP A 1 90 ? -11.851 -8.026 11.758 1.00 71.00 90 ASP A N 1
ATOM 700 C CA . ASP A 1 90 ? -11.981 -8.146 10.300 1.00 71.00 90 ASP A CA 1
ATOM 701 C C . ASP A 1 90 ? -12.253 -6.770 9.671 1.00 71.00 90 ASP A C 1
ATOM 703 O O . ASP A 1 90 ? -13.009 -5.973 10.284 1.00 71.00 90 ASP A O 1
#

Radius of gyration: 20.86 Å; chains: 1; bounding box: 36×48×63 Å

pLDDT: mean 78.64, std 20.83, range [35.94, 96.69]

Secondary structure (DSSP, 8-state):
-----------------TT-TTSS-SEEEEEEEE----SSS-SS--HHHH----EEE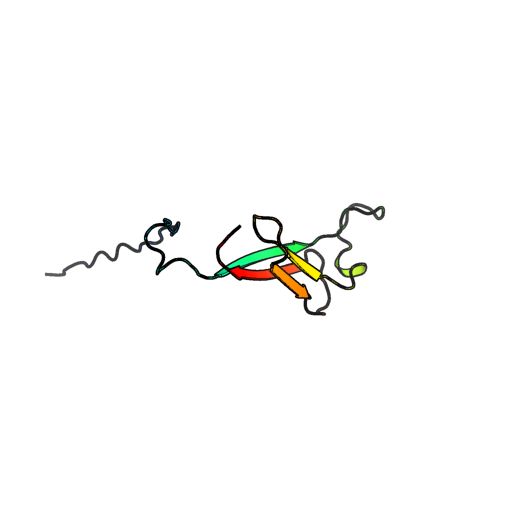EE-TTS-EEEEEE-------TTEEEEEEEES--